Protein AF-A0AAW1GKM5-F1 (afdb_monomer_lite)

Structure (mmCIF, N/CA/C/O backbone):
data_AF-A0AAW1GKM5-F1
#
_entry.id   AF-A0AAW1GKM5-F1
#
loop_
_atom_site.group_PDB
_atom_site.id
_atom_site.type_symbol
_atom_site.label_atom_id
_atom_site.label_alt_id
_atom_site.label_comp_id
_atom_site.label_asym_id
_atom_site.label_entity_id
_atom_site.label_seq_id
_atom_site.pdbx_PDB_ins_code
_atom_site.Cartn_x
_atom_site.Cartn_y
_atom_site.Cartn_z
_atom_site.occupancy
_atom_site.B_iso_or_equiv
_atom_site.auth_seq_id
_atom_site.auth_comp_id
_atom_site.auth_asym_id
_atom_site.auth_atom_id
_atom_site.pdbx_PDB_model_num
ATOM 1 N N . MET A 1 1 ? 14.520 4.378 -46.289 1.00 73.69 1 MET A N 1
ATOM 2 C CA . MET A 1 1 ? 13.924 3.291 -45.473 1.00 73.69 1 MET A CA 1
ATOM 3 C C . MET A 1 1 ? 14.571 3.172 -44.094 1.00 73.69 1 MET A C 1
ATOM 5 O O . MET A 1 1 ? 13.847 3.242 -43.114 1.00 73.69 1 MET A O 1
ATOM 9 N N . LEU A 1 2 ? 15.907 3.100 -43.982 1.00 82.69 2 LEU A N 1
ATOM 10 C CA . LEU A 1 2 ? 16.618 3.078 -42.685 1.00 82.69 2 LEU A CA 1
ATOM 11 C C . LEU A 1 2 ? 16.340 4.290 -41.774 1.00 82.69 2 LEU A C 1
ATOM 13 O O . LEU A 1 2 ? 16.247 4.135 -40.565 1.00 82.69 2 LEU A O 1
ATOM 17 N N . GLN A 1 3 ? 16.139 5.485 -42.339 1.00 83.00 3 GLN A N 1
ATOM 18 C CA . GLN A 1 3 ? 15.812 6.692 -41.563 1.00 83.00 3 GLN A CA 1
ATOM 19 C C . GLN A 1 3 ? 14.514 6.567 -40.752 1.00 83.00 3 GLN A C 1
ATOM 21 O O . GLN A 1 3 ? 14.456 7.057 -39.631 1.00 83.00 3 GLN A O 1
ATOM 26 N N . LEU A 1 4 ? 13.497 5.879 -41.284 1.00 83.00 4 LEU A N 1
ATOM 27 C CA . LEU A 1 4 ? 12.235 5.659 -40.570 1.00 83.00 4 LEU A CA 1
ATOM 28 C C . LEU A 1 4 ? 12.422 4.682 -39.402 1.00 83.00 4 LEU A C 1
ATOM 30 O O . LEU A 1 4 ? 11.864 4.898 -38.333 1.00 83.00 4 LEU A O 1
ATOM 34 N N . LEU A 1 5 ? 13.262 3.656 -39.577 1.00 79.25 5 LEU A N 1
ATOM 35 C CA . LEU A 1 5 ? 13.608 2.713 -38.509 1.00 79.25 5 LEU A CA 1
ATOM 36 C C . LEU A 1 5 ? 14.345 3.407 -37.360 1.00 79.25 5 LEU A C 1
ATOM 38 O O . LEU A 1 5 ? 13.999 3.199 -36.200 1.00 79.25 5 LEU A O 1
ATOM 42 N N . PHE A 1 6 ? 15.309 4.277 -37.671 1.00 81.12 6 PHE A N 1
ATOM 43 C CA . PHE A 1 6 ? 15.996 5.064 -36.648 1.00 81.12 6 PHE A CA 1
ATOM 44 C C . PHE A 1 6 ? 15.052 6.049 -35.956 1.00 81.12 6 PHE A C 1
ATOM 46 O O . PHE A 1 6 ? 15.066 6.127 -34.734 1.00 81.12 6 PHE A O 1
ATOM 53 N N . ALA A 1 7 ? 14.186 6.747 -36.696 1.00 85.31 7 ALA A N 1
ATOM 54 C CA . ALA A 1 7 ? 13.213 7.669 -36.110 1.00 85.31 7 ALA A CA 1
ATOM 55 C C . ALA A 1 7 ? 12.255 6.967 -35.128 1.00 85.31 7 ALA A C 1
ATOM 57 O O . ALA A 1 7 ? 12.020 7.470 -34.030 1.00 85.31 7 ALA A O 1
ATOM 58 N N . VAL A 1 8 ? 11.760 5.777 -35.483 1.00 81.62 8 VAL A N 1
ATOM 59 C CA . VAL A 1 8 ? 10.915 4.960 -34.597 1.00 81.62 8 VAL A CA 1
ATOM 60 C C . VAL A 1 8 ? 11.701 4.476 -33.378 1.00 81.62 8 VAL A C 1
ATOM 62 O O . VAL A 1 8 ? 11.204 4.585 -32.259 1.00 81.62 8 VAL A O 1
ATOM 65 N N . ALA A 1 9 ? 12.937 4.006 -33.561 1.00 79.12 9 ALA A N 1
ATOM 66 C CA . ALA A 1 9 ? 13.784 3.569 -32.454 1.00 79.12 9 ALA A CA 1
ATOM 67 C C . ALA A 1 9 ? 14.074 4.717 -31.471 1.00 79.12 9 ALA A C 1
ATOM 69 O O . ALA A 1 9 ? 13.867 4.556 -30.271 1.00 79.12 9 ALA A O 1
ATOM 70 N N . PHE A 1 10 ? 14.458 5.899 -31.962 1.00 79.31 10 PHE A N 1
ATOM 71 C CA . PHE A 1 10 ? 14.715 7.073 -31.119 1.00 79.31 10 PHE A CA 1
ATOM 72 C C . PHE A 1 10 ? 13.448 7.606 -30.436 1.00 79.31 10 PHE A C 1
ATOM 74 O O . PHE A 1 10 ? 13.535 8.114 -29.320 1.00 79.31 10 PHE A O 1
ATOM 81 N N . SER A 1 11 ? 12.271 7.438 -31.047 1.00 79.06 11 SER A N 1
ATOM 82 C CA . SER A 1 11 ? 10.986 7.771 -30.418 1.00 79.06 11 SER A CA 1
ATOM 83 C C . SER A 1 11 ? 10.546 6.749 -29.363 1.00 79.06 11 SER A C 1
ATOM 85 O O . SER A 1 11 ? 9.842 7.116 -28.424 1.00 79.06 11 SER A O 1
ATOM 87 N N . ALA A 1 12 ? 10.922 5.476 -29.506 1.00 74.38 12 ALA A N 1
ATOM 88 C CA . ALA A 1 12 ? 10.537 4.407 -28.585 1.00 74.38 12 ALA A CA 1
ATOM 89 C C . AL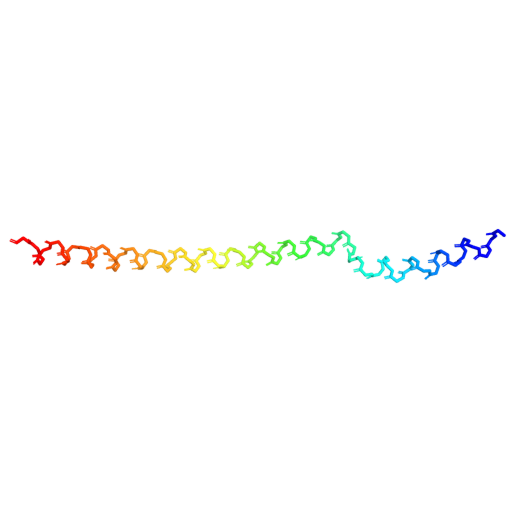A A 1 12 ? 11.436 4.331 -27.336 1.00 74.38 12 ALA A C 1
ATOM 91 O O . ALA A 1 12 ? 10.966 3.914 -26.280 1.00 74.38 12 ALA A O 1
ATOM 92 N N . VAL A 1 13 ? 12.693 4.787 -27.418 1.00 72.62 13 VAL A N 1
ATOM 93 C CA . VAL A 1 13 ? 13.642 4.866 -26.285 1.00 72.62 13 VAL A CA 1
ATOM 94 C C . VAL A 1 13 ? 13.061 5.571 -25.041 1.00 72.62 13 VAL A C 1
ATOM 96 O O . VAL A 1 13 ? 13.081 4.972 -23.962 1.00 72.62 13 VAL A O 1
ATOM 99 N N . PRO A 1 14 ? 12.494 6.791 -25.126 1.00 70.19 14 PRO A N 1
ATOM 100 C CA . PRO A 1 14 ? 11.886 7.432 -23.959 1.00 70.19 14 PRO A CA 1
ATOM 101 C C . PRO A 1 14 ? 10.654 6.675 -23.443 1.00 70.19 14 PRO A C 1
ATOM 103 O O . PRO A 1 14 ? 10.423 6.645 -22.239 1.00 70.19 14 PRO A O 1
ATOM 106 N N . LEU A 1 15 ? 9.900 5.998 -24.317 1.00 68.12 15 LEU A N 1
ATOM 107 C CA . LEU A 1 15 ? 8.728 5.206 -23.926 1.00 68.12 15 LEU A CA 1
ATOM 108 C C . LEU A 1 15 ? 9.126 3.938 -23.152 1.00 68.12 15 LEU A C 1
ATOM 110 O O . LEU A 1 15 ? 8.464 3.566 -22.184 1.00 68.12 15 LEU A O 1
ATOM 114 N N . THR A 1 16 ? 10.252 3.318 -23.521 1.00 68.88 16 THR A N 1
ATOM 115 C CA . THR A 1 16 ? 10.833 2.187 -22.777 1.00 68.88 16 THR A CA 1
ATOM 116 C C . THR A 1 16 ? 11.440 2.589 -21.436 1.00 68.88 16 THR A C 1
ATOM 118 O O . THR A 1 16 ? 11.494 1.764 -20.534 1.00 68.88 16 THR A O 1
ATOM 121 N N . LEU A 1 17 ? 11.869 3.846 -21.285 1.00 64.94 17 LEU A N 1
ATOM 122 C CA . LEU A 1 17 ? 12.306 4.396 -19.997 1.00 64.94 17 LEU A CA 1
ATOM 123 C C . LEU A 1 17 ? 11.128 4.844 -19.120 1.00 64.94 17 LEU A C 1
ATOM 125 O O . LEU A 1 17 ? 11.277 4.923 -17.904 1.00 64.94 17 LEU A O 1
ATOM 129 N N . TYR A 1 18 ? 9.971 5.142 -19.721 1.00 67.81 18 TYR A N 1
ATOM 130 C CA . TYR A 1 18 ? 8.764 5.547 -18.999 1.00 67.81 18 TYR A CA 1
ATOM 131 C C . TYR A 1 18 ? 8.044 4.362 -18.352 1.00 67.81 18 TYR A C 1
ATOM 133 O O . TYR A 1 18 ? 7.501 4.491 -17.258 1.00 67.81 18 TYR A O 1
ATOM 141 N N . ILE A 1 19 ? 8.042 3.203 -19.015 1.00 67.31 19 ILE A N 1
ATOM 142 C CA . ILE A 1 19 ? 7.511 1.968 -18.441 1.00 67.31 19 ILE A CA 1
ATOM 143 C C . ILE A 1 19 ? 8.588 1.409 -17.517 1.00 67.31 19 ILE A C 1
ATOM 145 O O . ILE A 1 19 ? 9.624 0.942 -18.000 1.00 67.31 19 ILE A O 1
ATOM 149 N N . PRO A 1 20 ? 8.385 1.460 -16.193 1.00 64.19 20 PRO A N 1
ATOM 150 C CA . PRO A 1 20 ? 9.402 0.993 -15.286 1.00 64.19 20 PRO A CA 1
ATOM 151 C C . PRO A 1 20 ? 9.499 -0.537 -15.486 1.00 64.19 20 PRO A C 1
ATOM 153 O O . PRO A 1 20 ? 8.478 -1.207 -15.688 1.00 64.19 20 PRO A O 1
ATOM 156 N N . PRO A 1 21 ? 10.719 -1.092 -15.579 1.00 68.38 21 PRO A N 1
ATOM 157 C CA . PRO A 1 21 ? 10.939 -2.481 -15.982 1.00 68.38 21 PRO A CA 1
ATOM 158 C C . PRO A 1 21 ? 10.126 -3.432 -15.101 1.00 68.38 21 PRO A C 1
ATOM 160 O O . PRO A 1 21 ? 9.923 -3.146 -13.933 1.00 68.38 21 PRO A O 1
ATOM 163 N N . ILE A 1 22 ? 9.723 -4.607 -15.598 1.00 67.88 22 ILE A N 1
ATOM 164 C CA . ILE A 1 22 ? 8.877 -5.574 -14.853 1.00 67.88 22 ILE A CA 1
ATOM 165 C C . ILE A 1 22 ? 9.380 -5.824 -13.411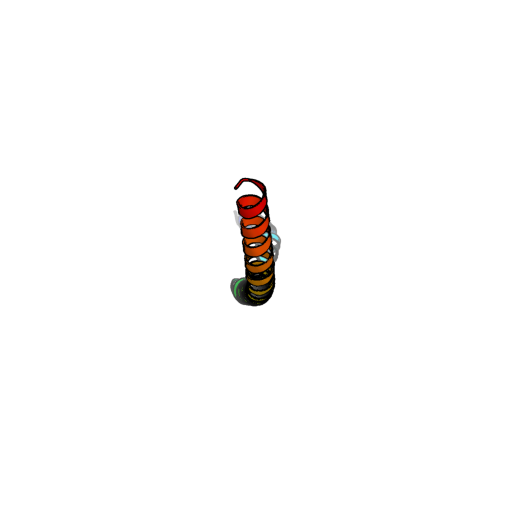 1.00 67.88 22 ILE A C 1
ATOM 167 O O . ILE A 1 22 ? 8.600 -6.044 -12.491 1.00 67.88 22 ILE A O 1
ATOM 171 N N . ARG A 1 23 ? 10.692 -5.702 -13.182 1.00 63.72 23 ARG A N 1
ATOM 172 C CA . ARG A 1 23 ? 11.331 -5.779 -11.862 1.00 63.72 23 ARG A CA 1
ATOM 173 C C . ARG A 1 23 ? 10.860 -4.720 -10.850 1.00 63.72 23 ARG A C 1
ATOM 175 O O . ARG A 1 23 ? 10.775 -5.031 -9.667 1.00 63.72 23 ARG A O 1
ATOM 182 N N . SER A 1 24 ? 10.555 -3.496 -11.274 1.00 67.12 24 SER A N 1
ATOM 183 C CA . SER A 1 24 ? 10.019 -2.450 -10.393 1.00 67.12 24 SER A CA 1
ATOM 184 C C . SER A 1 24 ? 8.554 -2.683 -10.038 1.00 67.12 24 SER A C 1
ATOM 186 O O . SER A 1 24 ? 8.122 -2.220 -8.989 1.00 67.12 24 SER A O 1
ATOM 188 N N . LEU A 1 25 ? 7.795 -3.408 -10.872 1.00 71.88 25 LEU A N 1
ATOM 189 C CA . LEU A 1 25 ? 6.442 -3.835 -10.503 1.00 71.88 25 LEU A CA 1
ATOM 190 C C . LEU A 1 25 ? 6.490 -4.752 -9.282 1.00 71.88 25 LEU A C 1
ATOM 192 O O . LEU A 1 25 ? 5.635 -4.634 -8.420 1.00 71.88 25 LEU A O 1
ATOM 196 N N . ASN A 1 26 ? 7.519 -5.596 -9.163 1.00 73.44 26 ASN A N 1
ATOM 197 C CA . ASN A 1 26 ? 7.691 -6.451 -7.991 1.00 73.44 26 ASN A CA 1
ATOM 198 C C . ASN A 1 26 ? 7.897 -5.629 -6.707 1.00 73.44 26 ASN A C 1
ATOM 200 O O . ASN A 1 26 ? 7.200 -5.854 -5.729 1.00 73.44 26 ASN A O 1
ATOM 204 N N . MET A 1 27 ? 8.782 -4.624 -6.740 1.00 78.38 27 MET A N 1
ATOM 205 C CA . MET A 1 27 ? 8.982 -3.706 -5.604 1.00 78.38 27 MET A CA 1
ATOM 206 C C . MET A 1 27 ? 7.737 -2.859 -5.303 1.00 78.38 27 MET A C 1
ATOM 208 O O . MET A 1 27 ? 7.458 -2.551 -4.151 1.00 78.38 27 MET A O 1
ATOM 212 N N . PHE A 1 28 ? 6.982 -2.465 -6.330 1.00 80.75 28 PHE A N 1
ATOM 213 C CA . PHE A 1 28 ? 5.729 -1.736 -6.150 1.00 80.75 28 PHE A CA 1
ATOM 214 C C . PHE A 1 28 ? 4.657 -2.607 -5.487 1.00 80.75 28 PHE A C 1
ATOM 216 O O . PHE A 1 28 ? 3.983 -2.149 -4.571 1.00 80.75 28 PHE A O 1
ATOM 223 N N . VAL A 1 29 ? 4.515 -3.860 -5.923 1.00 82.88 29 VAL A N 1
ATOM 224 C CA . VAL A 1 29 ? 3.583 -4.825 -5.328 1.00 82.88 29 VAL A CA 1
ATOM 225 C C . VAL A 1 29 ? 3.953 -5.103 -3.874 1.00 82.88 29 VAL A C 1
ATOM 227 O O . VAL A 1 29 ? 3.071 -5.046 -3.028 1.00 82.88 29 VAL A O 1
ATOM 230 N N . GLU A 1 30 ? 5.238 -5.297 -3.578 1.00 84.62 30 GLU A N 1
ATOM 231 C CA . GLU A 1 30 ? 5.749 -5.482 -2.213 1.00 84.62 30 GLU A CA 1
ATOM 232 C C . GLU A 1 30 ? 5.391 -4.288 -1.307 1.00 84.62 30 GLU A C 1
ATOM 234 O O . GLU A 1 30 ? 4.813 -4.464 -0.238 1.00 84.62 30 GLU A O 1
ATOM 239 N N . MET A 1 31 ? 5.590 -3.054 -1.783 1.00 84.81 31 MET A N 1
ATOM 240 C CA . MET A 1 31 ? 5.195 -1.838 -1.053 1.00 84.81 31 MET A CA 1
ATOM 241 C C . MET A 1 31 ? 3.679 -1.721 -0.839 1.00 84.81 31 MET A C 1
ATOM 243 O O . MET A 1 31 ? 3.228 -1.254 0.208 1.00 84.81 31 MET A O 1
ATOM 247 N N . VAL A 1 32 ? 2.873 -2.106 -1.832 1.00 84.62 32 VAL A N 1
ATOM 248 C CA . VAL A 1 32 ? 1.407 -2.091 -1.720 1.00 84.62 32 VAL A CA 1
ATOM 249 C C . VAL A 1 32 ? 0.929 -3.159 -0.740 1.00 84.62 32 VAL A C 1
ATOM 251 O O . VAL A 1 32 ? 0.002 -2.899 0.027 1.00 84.62 32 VAL A O 1
ATOM 254 N N . GLU A 1 33 ? 1.551 -4.334 -0.736 1.00 87.06 33 GLU A N 1
ATOM 255 C CA . GLU A 1 33 ? 1.238 -5.426 0.182 1.00 87.06 33 GLU A CA 1
ATOM 256 C C . GLU A 1 33 ? 1.558 -5.042 1.632 1.00 87.06 33 GLU A C 1
ATOM 258 O O . GLU A 1 33 ? 0.678 -5.155 2.493 1.00 87.06 33 GLU A O 1
ATOM 263 N N . ASP A 1 34 ? 2.738 -4.473 1.882 1.00 85.38 34 ASP A N 1
ATOM 264 C CA . ASP A 1 34 ? 3.133 -3.957 3.197 1.00 85.38 34 ASP A CA 1
ATOM 265 C C . ASP A 1 34 ? 2.176 -2.863 3.684 1.00 85.38 34 ASP A C 1
ATOM 267 O O . ASP A 1 34 ? 1.626 -2.951 4.788 1.00 85.38 34 ASP A O 1
ATOM 271 N N . ALA A 1 35 ? 1.888 -1.875 2.830 1.00 85.75 35 ALA A N 1
ATOM 272 C CA . ALA A 1 35 ? 0.937 -0.819 3.154 1.00 85.75 35 ALA A CA 1
ATOM 273 C C . ALA A 1 35 ? -0.454 -1.399 3.449 1.00 85.75 35 ALA A C 1
ATOM 275 O O . ALA A 1 35 ? -1.075 -1.057 4.455 1.00 85.75 35 ALA A O 1
ATOM 276 N N . SER A 1 36 ? -0.951 -2.312 2.609 1.00 82.75 36 SER A N 1
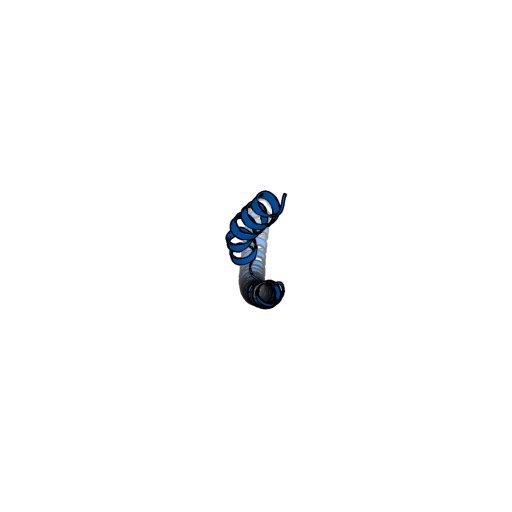ATOM 277 C CA . SER A 1 36 ? -2.267 -2.934 2.785 1.00 82.75 36 SER A CA 1
ATOM 278 C C . SER A 1 36 ? -2.360 -3.754 4.072 1.00 82.75 36 SER A C 1
ATOM 280 O O . SER A 1 36 ? -3.399 -3.733 4.733 1.00 82.75 36 SER A O 1
ATOM 282 N N . THR A 1 37 ? -1.273 -4.412 4.472 1.00 88.62 37 THR A N 1
ATOM 283 C CA . THR A 1 37 ? -1.186 -5.188 5.711 1.00 88.62 37 THR A CA 1
ATOM 284 C C . THR A 1 37 ? -1.236 -4.268 6.927 1.00 88.62 37 THR A C 1
ATOM 286 O O . THR A 1 37 ? -1.995 -4.510 7.875 1.00 88.62 37 THR A O 1
ATOM 289 N N . GLU A 1 38 ? -0.498 -3.161 6.896 1.00 86.44 38 GLU A N 1
ATOM 290 C CA . GLU A 1 38 ? -0.543 -2.156 7.957 1.00 86.44 38 GLU A CA 1
ATOM 291 C C . GLU A 1 38 ? -1.934 -1.502 8.051 1.00 86.44 38 GLU A C 1
ATOM 293 O O . GLU A 1 38 ? -2.522 -1.423 9.137 1.00 86.44 38 GLU A O 1
ATOM 298 N N . PHE A 1 39 ? -2.541 -1.149 6.914 1.00 85.81 39 PHE A N 1
ATOM 299 C CA . PHE A 1 39 ? -3.912 -0.637 6.872 1.00 85.81 39 PHE A CA 1
ATOM 300 C C . PHE A 1 39 ? -4.931 -1.657 7.382 1.00 85.81 39 PHE A C 1
ATOM 302 O O . PHE A 1 39 ? -5.818 -1.288 8.149 1.00 85.81 39 PHE A O 1
ATOM 309 N N . ALA A 1 40 ? -4.814 -2.932 7.011 1.00 85.19 40 ALA A N 1
ATOM 310 C CA . ALA A 1 40 ? -5.723 -3.985 7.451 1.00 85.19 40 ALA A CA 1
ATOM 311 C C . ALA A 1 40 ? -5.631 -4.214 8.963 1.00 85.19 40 ALA A C 1
ATOM 313 O O . ALA A 1 40 ? -6.658 -4.338 9.632 1.00 85.19 40 ALA A O 1
ATOM 314 N N . THR A 1 41 ? -4.424 -4.216 9.534 1.00 87.62 41 THR A N 1
ATOM 315 C CA . THR A 1 41 ? -4.239 -4.364 10.987 1.00 87.62 41 THR A CA 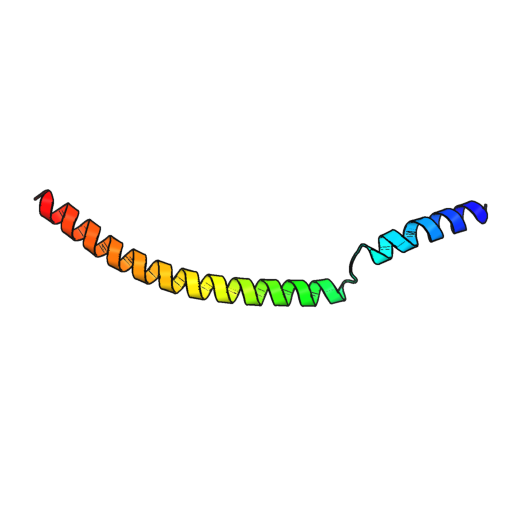1
ATOM 316 C C . THR A 1 41 ? -4.756 -3.149 11.761 1.00 87.62 41 THR A C 1
ATOM 318 O O . THR A 1 41 ? -5.428 -3.316 12.788 1.00 87.62 41 THR A O 1
ATOM 321 N N . TYR A 1 42 ? -4.522 -1.934 11.258 1.00 86.50 42 TYR A N 1
ATOM 322 C CA . TYR A 1 42 ? -5.086 -0.711 11.830 1.00 86.50 42 TYR A CA 1
ATOM 323 C C . TYR A 1 42 ? -6.619 -0.704 11.746 1.00 86.50 42 TYR A C 1
ATOM 325 O O . TYR A 1 42 ? -7.303 -0.499 12.755 1.00 86.50 42 TYR A O 1
ATOM 333 N N . ALA A 1 43 ? -7.168 -1.010 10.569 1.00 86.25 43 ALA A N 1
ATOM 334 C CA . ALA A 1 43 ? -8.602 -1.090 10.327 1.00 86.25 43 ALA A CA 1
ATOM 335 C C . ALA A 1 43 ? -9.262 -2.176 11.182 1.00 86.25 43 ALA A C 1
ATOM 337 O O . ALA A 1 43 ? -10.325 -1.930 11.743 1.00 86.25 43 ALA A O 1
ATOM 338 N N . ALA A 1 44 ? -8.631 -3.338 11.367 1.00 89.69 44 ALA A N 1
ATOM 339 C CA . ALA A 1 44 ? -9.145 -4.403 12.226 1.00 89.69 44 ALA A CA 1
ATOM 340 C C . ALA A 1 44 ? -9.246 -3.955 13.693 1.00 89.69 44 ALA A C 1
ATOM 342 O O . ALA A 1 44 ? -10.264 -4.187 14.351 1.00 89.69 44 ALA A O 1
ATOM 343 N N . ARG A 1 45 ? -8.230 -3.257 14.217 1.00 88.56 45 ARG A N 1
ATOM 344 C CA . ARG A 1 45 ? -8.267 -2.699 15.582 1.00 88.56 45 ARG A CA 1
ATOM 345 C C . ARG A 1 45 ? -9.337 -1.616 15.727 1.00 88.56 45 ARG A C 1
ATOM 347 O O . ARG A 1 45 ? -10.079 -1.614 16.717 1.00 88.56 45 ARG A O 1
ATOM 354 N N . ALA A 1 46 ? -9.443 -0.724 14.744 1.00 89.00 46 ALA A N 1
ATOM 355 C CA . ALA A 1 46 ? -10.480 0.303 14.706 1.00 89.00 46 ALA A CA 1
ATOM 356 C C . ALA A 1 46 ? -11.880 -0.324 14.633 1.00 89.00 46 ALA A C 1
ATOM 358 O O . ALA A 1 46 ? -12.761 0.058 15.402 1.00 89.00 46 ALA A O 1
ATOM 359 N N . TYR A 1 47 ? -12.060 -1.347 13.795 1.00 87.88 47 TYR A N 1
ATOM 360 C CA . TYR A 1 47 ? -13.301 -2.099 13.641 1.00 87.88 47 TYR A CA 1
ATOM 361 C C . TYR A 1 47 ? -13.722 -2.766 14.948 1.00 87.88 47 TYR A C 1
ATOM 363 O O . TYR A 1 47 ? -14.859 -2.594 15.375 1.00 87.88 47 TYR A O 1
ATOM 371 N N . LEU A 1 48 ? -12.815 -3.463 15.639 1.00 87.44 48 LEU A N 1
ATOM 372 C CA . LEU A 1 48 ? -13.127 -4.095 16.926 1.00 87.44 48 LEU A CA 1
ATOM 373 C C . LEU A 1 48 ? -13.524 -3.067 17.994 1.00 87.44 48 LEU A C 1
ATOM 375 O O . LEU A 1 48 ? -14.455 -3.298 18.772 1.00 87.44 48 LEU A O 1
ATOM 379 N N . THR A 1 49 ? -12.839 -1.924 18.029 1.00 88.19 49 THR A N 1
ATOM 380 C CA . THR A 1 49 ? -13.137 -0.845 18.981 1.00 88.19 49 THR A CA 1
ATOM 381 C C . THR A 1 49 ? -14.494 -0.210 18.682 1.00 88.19 49 THR A C 1
ATOM 383 O O . THR A 1 49 ? -15.325 -0.079 19.585 1.00 88.19 49 THR A O 1
ATOM 386 N N . LEU A 1 50 ? -14.754 0.112 17.413 1.00 91.06 50 LEU A N 1
ATOM 387 C CA . LEU A 1 50 ? -16.031 0.647 16.947 1.00 91.06 50 LEU A CA 1
ATOM 388 C C . LEU A 1 50 ? -17.168 -0.337 17.183 1.00 91.06 50 LEU A C 1
ATOM 390 O O . LEU A 1 50 ? -18.207 0.062 17.691 1.00 91.06 50 LEU A O 1
ATOM 394 N N . HIS A 1 51 ? -16.971 -1.620 16.893 1.00 89.06 51 HIS A N 1
ATOM 395 C CA . HIS A 1 51 ? -17.979 -2.652 17.095 1.00 89.06 51 HIS A CA 1
ATOM 396 C C . HIS A 1 51 ? -18.380 -2.770 18.572 1.00 89.06 51 HIS A C 1
ATOM 398 O O . HIS A 1 51 ? -19.566 -2.824 18.897 1.00 89.06 51 HIS A O 1
ATOM 404 N N . ARG A 1 52 ? -17.406 -2.728 19.492 1.00 88.69 52 ARG A N 1
ATO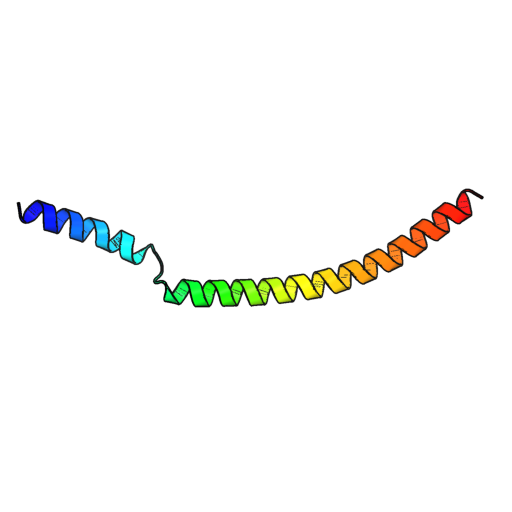M 405 C CA . ARG A 1 52 ? -17.671 -2.719 20.942 1.00 88.69 52 ARG A CA 1
ATOM 406 C C . ARG A 1 52 ? -18.365 -1.443 21.415 1.00 88.69 52 ARG A C 1
ATOM 408 O O . ARG A 1 52 ? -19.227 -1.503 22.290 1.00 88.69 52 ARG A O 1
ATOM 415 N N . ALA A 1 53 ? -17.988 -0.284 20.883 1.00 91.00 53 ALA A N 1
ATOM 416 C CA . ALA A 1 53 ? -18.668 0.967 21.204 1.00 91.00 53 ALA A CA 1
ATOM 417 C C . ALA A 1 53 ? -20.106 0.963 20.660 1.00 91.00 53 ALA A C 1
ATOM 419 O O . ALA A 1 53 ? -21.038 1.348 21.364 1.00 91.00 53 ALA A O 1
ATOM 420 N N . PHE A 1 54 ? -20.294 0.455 19.444 1.00 91.88 54 PHE A N 1
ATOM 421 C CA . PHE A 1 54 ? -21.581 0.344 18.776 1.00 91.88 54 PHE A CA 1
ATOM 422 C C . PHE A 1 54 ? -22.522 -0.602 19.519 1.00 91.88 54 PHE A C 1
ATOM 424 O O . PHE A 1 54 ? -23.667 -0.237 19.762 1.00 91.88 54 PHE A O 1
ATOM 431 N N . SER A 1 55 ? -22.049 -1.767 19.973 1.00 89.75 55 SER A N 1
ATOM 432 C CA . SER A 1 55 ? -22.883 -2.690 20.754 1.00 89.75 55 SER A CA 1
ATOM 433 C C . SER A 1 55 ? -23.365 -2.069 22.069 1.00 89.75 55 SER A C 1
ATOM 435 O O . SER A 1 55 ? -24.529 -2.236 22.437 1.00 89.75 55 SER A O 1
ATOM 437 N N . ARG A 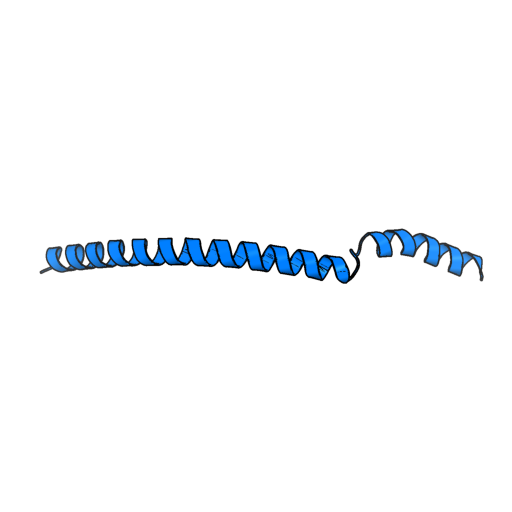1 56 ? -22.520 -1.272 22.741 1.00 87.81 56 ARG A N 1
ATOM 438 C CA . ARG A 1 56 ? -22.920 -0.494 23.928 1.00 87.81 56 ARG A CA 1
ATOM 439 C C . ARG A 1 56 ? -23.967 0.565 23.594 1.00 87.81 56 ARG A C 1
ATOM 441 O O . ARG A 1 56 ? -24.940 0.706 24.331 1.00 87.81 56 ARG A O 1
ATOM 448 N N . TRP A 1 57 ? -23.786 1.286 22.492 1.00 91.81 57 TRP A N 1
ATOM 449 C CA . TRP A 1 57 ? -24.749 2.283 22.021 1.00 91.81 57 TRP A CA 1
ATOM 450 C C . TRP A 1 57 ? -26.100 1.660 21.674 1.00 91.81 57 TRP A C 1
ATOM 452 O O . TRP A 1 57 ? -27.129 2.156 22.128 1.00 91.81 57 TRP A O 1
ATOM 462 N N . VAL A 1 58 ? -26.105 0.546 20.941 1.00 91.31 58 VAL A N 1
ATOM 463 C CA . VAL A 1 58 ? -27.322 -0.201 20.600 1.00 91.31 58 VAL A CA 1
ATOM 464 C C . VAL A 1 58 ? -28.021 -0.698 21.863 1.00 91.31 58 VAL A C 1
ATOM 466 O O . VAL A 1 58 ? -29.224 -0.498 22.000 1.00 91.31 58 VAL A O 1
ATOM 469 N N . ALA A 1 59 ? -27.285 -1.270 22.821 1.00 89.75 59 ALA A N 1
ATOM 470 C CA . ALA A 1 59 ? -27.857 -1.726 24.087 1.00 89.75 59 ALA A CA 1
ATOM 471 C C . ALA A 1 59 ? -28.486 -0.576 24.897 1.00 89.75 59 ALA A C 1
ATOM 473 O O . ALA A 1 59 ? -29.586 -0.724 25.429 1.00 89.75 59 ALA A O 1
ATOM 474 N N . LEU A 1 60 ? -27.827 0.588 24.960 1.00 89.38 60 LEU A N 1
ATOM 475 C CA . LEU A 1 60 ? -28.377 1.786 25.604 1.00 89.38 60 LEU A CA 1
ATOM 476 C C . LEU A 1 60 ? -29.627 2.303 24.888 1.00 89.38 60 LEU A C 1
ATOM 478 O O . LEU A 1 60 ? -30.596 2.686 25.542 1.00 89.38 60 LEU A O 1
ATOM 482 N N . PHE A 1 61 ? -29.617 2.305 23.557 1.00 90.44 61 PHE A N 1
ATOM 483 C CA . PHE A 1 61 ? -30.750 2.762 22.761 1.00 90.44 61 PHE A CA 1
ATOM 484 C C . PHE A 1 61 ? -31.962 1.840 22.927 1.00 90.44 61 PHE A C 1
ATOM 486 O O . PHE A 1 61 ? -33.081 2.319 23.104 1.00 90.44 61 PHE A O 1
ATOM 493 N N . LEU A 1 62 ? -31.731 0.525 22.944 1.00 90.25 62 LEU A N 1
ATOM 494 C CA . LEU A 1 62 ? -32.770 -0.476 23.172 1.00 90.25 62 LEU A CA 1
ATOM 495 C C . LEU A 1 62 ? -33.361 -0.354 24.585 1.00 90.25 62 LEU A C 1
ATOM 497 O O . LEU A 1 62 ? -34.576 -0.388 24.744 1.00 90.25 62 LEU A O 1
ATOM 501 N N . ARG A 1 63 ? -32.516 -0.114 25.599 1.00 81.31 63 ARG A N 1
ATOM 502 C CA . ARG A 1 63 ? -32.945 0.087 26.993 1.00 81.31 63 ARG A CA 1
ATOM 503 C C . ARG A 1 63 ? -33.705 1.398 27.222 1.00 81.31 63 ARG A C 1
ATOM 505 O O . ARG A 1 63 ? -34.471 1.482 28.167 1.00 81.31 63 ARG A O 1
ATOM 512 N N . ARG A 1 64 ? -33.498 2.424 26.389 1.00 76.31 64 ARG A N 1
ATOM 513 C CA . ARG A 1 64 ? -34.262 3.686 26.451 1.00 76.31 64 ARG A CA 1
ATOM 514 C C . ARG A 1 64 ? -35.651 3.598 25.811 1.00 76.31 64 ARG A C 1
ATOM 516 O O . ARG A 1 64 ? -36.439 4.517 26.005 1.00 76.31 64 ARG A O 1
ATOM 523 N N . ARG A 1 65 ? -35.920 2.565 25.006 1.00 67.81 65 ARG A N 1
ATOM 524 C CA . ARG A 1 65 ? -37.201 2.365 24.305 1.00 67.81 65 ARG A CA 1
ATOM 525 C C . ARG A 1 65 ? -38.145 1.358 24.980 1.00 67.81 65 ARG A C 1
ATOM 527 O O . ARG A 1 65 ? -39.276 1.253 24.516 1.00 67.81 65 ARG A O 1
ATOM 534 N N . ALA A 1 66 ? -37.688 0.625 25.995 1.00 56.97 66 ALA A N 1
ATOM 535 C CA . ALA A 1 66 ? -38.489 -0.303 26.800 1.00 56.97 66 ALA A CA 1
ATOM 536 C C . ALA A 1 66 ? -38.852 0.341 28.141 1.00 56.97 66 ALA A C 1
ATOM 538 O O . ALA A 1 66 ? -39.977 0.085 28.616 1.00 56.97 66 ALA A O 1
#

Foldseek 3Di:
DVVVVVVVVVVCVVVVVVPPPPVVVVVVVVVVVVVVVVVVVVVVVVCVVVVVVVVVVVVVVVVVVD

pLDDT: mean 81.01, std 8.78, range [56.97, 91.88]

Radius of gyration: 27.36 Å; chains: 1; bounding box: 55×14×72 Å

Secondary structure (DSSP, 8-state):
-HHHHHHHHHHHHHHHHHS--HHHHHHHHHHHHHHHHHHHHHHHHHHHHHHHHHHHHHHHHHHHH-

Sequence (66 aa):
MLQLLFAVAFSAVPLTLYIPPIRSLNMFVEMVEDASTEFATYAARAYLTLHRAFSRWVALFLRRRA

Organism: Saponaria officinalis (NCBI:txid3572)